Protein AF-A0A6V7IRC4-F1 (afdb_monomer)

Foldseek 3Di:
DVVVVVVVVVVVVVVQVVVLVCLQPDPPLVLLCLQPNRVVCVVPDPDDDCDPVNVCLNRQEDPQLLRCVVVPNHPDQDDPLPPRDGRTSQCVPQPDPVCVVVQVVVQVVQVHGDHSNRVD

Solvent-accessible surface area (backbone atoms only — not comparable to full-atom values): 7051 Å² total; per-residue (Å²): 116,73,68,60,56,52,51,50,52,53,51,51,52,52,52,51,51,52,50,48,50,53,63,70,70,49,85,65,65,55,68,37,36,51,44,51,76,53,58,69,63,62,74,68,51,92,67,84,81,84,45,77,67,53,48,23,53,52,67,53,36,66,88,32,33,37,44,28,26,77,74,67,75,33,96,57,29,51,33,91,85,72,77,83,40,59,20,38,40,64,39,49,71,60,66,34,73,91,40,42,65,62,44,56,68,48,17,64,86,69,75,42,81,69,38,66,74,66,71,101

Radius of gyration: 18.25 Å; Cα contacts (8 Å, |Δi|>4): 105; chains: 1; bounding box: 40×30×55 Å

pLDDT: mean 93.49, std 5.44, range [62.78, 98.5]

Sequence (120 aa):
MMQCEELRRNVKQRSMELWQQEWSASVEGRWTYCLIPNLDRWVNRQHGEVNFYLTQMLSNHGCFRAYLHRFKHESIPDCPAGCGTPEDAEHVFCHCARSGQTREELSVPLGGRIRPETIV

Secondary structure (DSSP, 8-state):
-HHHHHHHHHHHHHHHHHHHHHHHH-SS-HHHHHH-S-HHHHHT-SS----HHHHHHHHT-SS-HHHHHHTTSSS--B-TTSSSSB--HHIIIII-GGGHHHHHHHHTTTTS---GGG--

Organism: NCBI:txid1563983

Structure (mmCIF, N/CA/C/O backbone):
data_AF-A0A6V7IRC4-F1
#
_entry.id   AF-A0A6V7IRC4-F1
#
loop_
_atom_site.group_PDB
_atom_site.id
_atom_site.type_symbol
_atom_site.label_atom_id
_atom_site.label_alt_id
_atom_site.label_comp_id
_atom_site.label_asym_id
_atom_site.label_entity_id
_atom_site.label_seq_id
_atom_site.pdbx_PDB_ins_code
_atom_site.Cartn_x
_atom_site.Cartn_y
_atom_site.Cartn_z
_atom_site.occupancy
_atom_site.B_iso_or_equiv
_atom_site.auth_seq_id
_atom_site.auth_comp_id
_atom_site.auth_asym_id
_atom_site.auth_atom_id
_atom_site.pdbx_PDB_model_num
ATOM 1 N N . MET A 1 1 ? -19.020 12.016 34.449 1.00 62.78 1 MET A N 1
ATOM 2 C CA . MET A 1 1 ? -17.798 11.675 33.680 1.00 62.78 1 MET A CA 1
ATOM 3 C C . MET A 1 1 ? -17.877 10.291 33.028 1.00 62.78 1 MET A C 1
ATOM 5 O O . MET A 1 1 ? -17.619 10.218 31.837 1.00 62.78 1 MET A O 1
ATOM 9 N N . MET A 1 2 ? -18.332 9.240 33.726 1.00 67.00 2 MET A N 1
ATOM 10 C CA . MET A 1 2 ? -18.385 7.851 33.214 1.00 67.00 2 MET A CA 1
ATOM 11 C C . MET A 1 2 ? -19.224 7.635 31.927 1.00 67.00 2 MET A C 1
ATOM 13 O O . MET A 1 2 ? -18.792 6.923 31.028 1.00 67.00 2 MET A O 1
ATOM 17 N N . GLN A 1 3 ? -20.369 8.313 31.770 1.00 79.06 3 GLN A N 1
ATOM 18 C CA . GLN A 1 3 ? -21.226 8.185 30.571 1.00 79.06 3 GLN A CA 1
ATOM 19 C C . GLN A 1 3 ? -20.613 8.774 29.288 1.00 79.06 3 GLN A C 1
ATOM 21 O O . GLN A 1 3 ? -20.853 8.259 28.199 1.00 79.06 3 GLN A O 1
ATOM 26 N N . CYS A 1 4 ? -19.793 9.827 29.388 1.00 89.12 4 CYS A N 1
ATOM 27 C CA . CYS A 1 4 ? -19.149 10.422 28.211 1.00 89.12 4 CYS A CA 1
ATOM 28 C C . CYS A 1 4 ? -18.033 9.529 27.654 1.00 89.12 4 CYS A C 1
ATOM 30 O O . CYS A 1 4 ? -17.830 9.480 26.442 1.00 89.12 4 CYS A O 1
ATOM 32 N N . GLU A 1 5 ? -17.299 8.829 28.520 1.00 90.62 5 GLU A N 1
ATOM 33 C CA . GLU A 1 5 ? -16.245 7.897 28.100 1.00 90.62 5 GLU A CA 1
ATOM 34 C C . GLU A 1 5 ? -16.819 6.658 27.419 1.00 90.62 5 GLU A C 1
ATOM 36 O O . GLU A 1 5 ? -16.295 6.212 26.399 1.00 90.62 5 GLU A O 1
ATOM 41 N N . GLU A 1 6 ? -17.919 6.132 27.950 1.00 93.62 6 GLU A N 1
ATOM 42 C CA . GLU A 1 6 ? -18.630 5.009 27.349 1.00 93.62 6 GLU A CA 1
ATOM 43 C C . GLU A 1 6 ? -19.232 5.384 25.992 1.00 93.62 6 GLU A C 1
ATOM 45 O O . GLU A 1 6 ? -19.051 4.656 25.016 1.00 93.62 6 GLU A O 1
ATOM 50 N N . LEU A 1 7 ? -19.823 6.579 25.878 1.00 94.69 7 LEU A N 1
ATOM 51 C CA . LEU A 1 7 ? -20.297 7.098 24.597 1.00 94.69 7 LEU A CA 1
ATOM 52 C C . LEU A 1 7 ? -19.158 7.211 23.569 1.00 94.69 7 LEU A C 1
ATOM 54 O O . LEU A 1 7 ? -19.316 6.776 22.430 1.00 94.69 7 LEU A O 1
ATOM 58 N N . ARG A 1 8 ? -17.992 7.744 23.962 1.00 94.19 8 ARG A N 1
ATOM 59 C CA . ARG A 1 8 ? -16.815 7.839 23.078 1.00 94.19 8 ARG A CA 1
ATOM 60 C C . ARG A 1 8 ? -16.331 6.468 22.612 1.00 94.19 8 ARG A C 1
ATOM 62 O O . ARG A 1 8 ? -16.028 6.312 21.430 1.00 94.19 8 ARG A O 1
ATOM 69 N N . ARG A 1 9 ? -16.271 5.482 23.515 1.00 94.06 9 ARG A N 1
ATOM 70 C CA . ARG A 1 9 ? -15.894 4.101 23.174 1.00 94.06 9 ARG A CA 1
ATOM 71 C C . ARG A 1 9 ? -16.866 3.493 22.164 1.00 94.06 9 ARG A C 1
ATOM 73 O O . ARG A 1 9 ? -16.417 2.980 21.145 1.00 94.06 9 ARG A O 1
ATOM 80 N N . ASN A 1 10 ? -18.168 3.638 22.393 1.00 95.81 10 ASN A N 1
ATOM 81 C CA . ASN A 1 10 ? -19.199 3.094 21.507 1.00 95.81 10 ASN A CA 1
ATOM 82 C C . ASN A 1 10 ? -19.168 3.735 20.114 1.00 95.81 10 ASN A C 1
ATOM 84 O O . ASN A 1 10 ? -19.278 3.036 19.109 1.00 95.81 10 ASN A O 1
ATOM 88 N N . VAL A 1 11 ? -18.968 5.055 20.038 1.00 96.44 11 VAL A N 1
ATOM 89 C CA . VAL A 1 11 ? -18.833 5.755 18.752 1.00 96.44 11 VAL A CA 1
ATOM 90 C C . VAL A 1 11 ? -17.577 5.297 18.013 1.00 96.44 11 VAL A C 1
ATOM 92 O O . VAL A 1 11 ? -17.668 4.978 16.832 1.00 96.44 11 VAL A O 1
ATOM 95 N N . LYS A 1 12 ? -16.423 5.201 18.693 1.00 94.88 12 LYS A N 1
ATOM 96 C CA . LYS A 1 12 ? -15.184 4.704 18.072 1.00 94.88 12 LYS A CA 1
ATOM 97 C C . LYS A 1 12 ? -15.373 3.289 17.525 1.00 94.88 12 LYS A C 1
ATOM 99 O O . LYS A 1 12 ? -15.017 3.041 16.379 1.00 94.88 12 LYS A O 1
ATOM 104 N N . GLN A 1 13 ? -15.954 2.395 18.325 1.00 96.38 13 GLN A N 1
ATOM 105 C CA . GLN A 1 13 ? -16.198 1.009 17.934 1.00 96.38 13 GLN A CA 1
ATOM 106 C C . GLN A 1 13 ? -17.085 0.931 16.687 1.00 96.38 13 GLN A C 1
ATOM 108 O O . GLN A 1 13 ? -16.712 0.301 15.701 1.00 96.38 13 GLN A O 1
ATOM 113 N N . ARG A 1 14 ? -18.205 1.662 16.679 1.00 97.44 14 ARG A N 1
ATOM 114 C CA . ARG A 1 14 ? -19.114 1.703 15.529 1.00 97.44 14 ARG A CA 1
ATOM 115 C C . ARG A 1 14 ? -18.452 2.278 14.275 1.00 97.44 14 ARG A C 1
ATOM 117 O O . ARG A 1 14 ? -18.661 1.751 13.187 1.00 97.44 14 ARG A O 1
ATOM 124 N N . SER A 1 15 ? -17.649 3.337 14.406 1.00 97.62 15 SER A N 1
ATOM 125 C CA . SER A 1 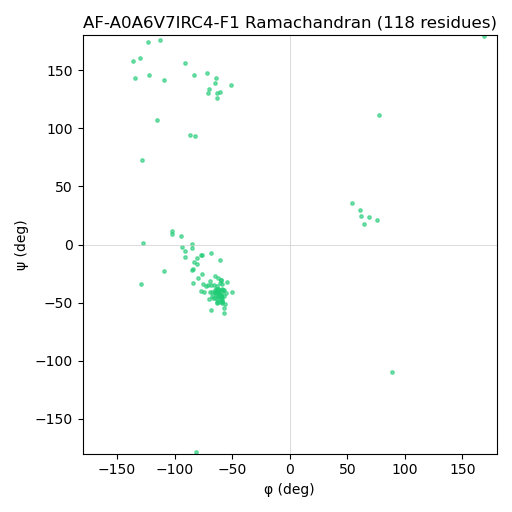15 ? -16.900 3.897 13.273 1.00 97.62 15 SER A CA 1
ATOM 126 C C . SER A 1 15 ? -15.886 2.901 12.709 1.00 97.62 15 SER A C 1
ATOM 128 O O . SER A 1 15 ? -15.771 2.785 11.492 1.00 97.62 15 SER A O 1
ATOM 130 N N . MET A 1 16 ? -15.184 2.155 13.570 1.00 98.06 16 MET A N 1
ATOM 131 C CA . MET A 1 16 ? -14.247 1.112 13.136 1.00 98.06 16 MET A CA 1
ATOM 132 C C . MET A 1 16 ? -14.957 -0.040 12.421 1.00 98.06 16 MET A C 1
ATOM 134 O O . MET A 1 16 ? -14.463 -0.519 11.404 1.00 98.06 16 MET A O 1
ATOM 138 N N . GLU A 1 17 ? -16.125 -0.462 12.909 1.00 98.12 17 GLU A N 1
ATOM 139 C CA . GLU A 1 17 ? -16.929 -1.516 12.277 1.00 98.12 17 GLU A CA 1
ATOM 140 C C . GLU A 1 17 ? -17.415 -1.114 10.884 1.00 98.12 17 GLU A C 1
ATOM 142 O O . GLU A 1 17 ? -17.255 -1.882 9.936 1.00 98.12 17 GLU A O 1
ATOM 147 N N . LEU A 1 18 ? -17.957 0.100 10.742 1.00 98.44 18 LEU A N 1
ATOM 148 C CA . LEU A 1 18 ? -18.395 0.624 9.446 1.00 98.44 18 LEU A CA 1
ATOM 149 C C . LEU A 1 18 ? -17.218 0.748 8.474 1.00 98.44 18 LEU A C 1
ATOM 151 O O . LEU A 1 18 ? -17.311 0.289 7.337 1.00 98.44 18 LEU A O 1
ATOM 155 N N . TRP A 1 19 ? -16.082 1.278 8.938 1.00 98.00 19 TRP A N 1
ATOM 156 C CA . TRP A 1 19 ? -14.889 1.396 8.104 1.00 98.00 19 TRP A CA 1
ATOM 157 C C . TRP A 1 19 ? -14.369 0.023 7.655 1.00 98.00 19 TRP A C 1
ATOM 159 O O . TRP A 1 19 ? -14.043 -0.157 6.485 1.00 98.00 19 TRP A O 1
ATOM 169 N N . GLN A 1 20 ? -14.362 -0.982 8.535 1.00 98.50 20 GLN A N 1
ATOM 170 C CA . GLN A 1 20 ? -13.980 -2.349 8.174 1.00 98.50 20 GLN A CA 1
ATOM 171 C C . GLN A 1 20 ? -14.940 -2.978 7.153 1.00 98.50 20 GLN A C 1
ATOM 173 O O . GLN A 1 20 ? -14.482 -3.694 6.259 1.00 98.50 20 GLN A O 1
ATOM 178 N N . GLN A 1 21 ? -16.247 -2.722 7.255 1.00 98.38 21 GLN A N 1
ATOM 179 C CA . GLN A 1 21 ? -17.236 -3.207 6.285 1.00 98.38 21 GLN A CA 1
ATOM 180 C C . GLN A 1 21 ? -16.996 -2.609 4.895 1.00 98.38 21 GLN A C 1
ATOM 182 O O . GLN A 1 21 ? -16.867 -3.356 3.925 1.00 98.38 21 GLN A O 1
ATOM 187 N N . GLU A 1 22 ? -16.852 -1.286 4.806 1.00 97.94 22 GLU A N 1
ATOM 188 C CA . GLU A 1 22 ? -16.528 -0.593 3.553 1.00 97.94 22 GLU A CA 1
ATOM 189 C C . GLU A 1 22 ? -15.188 -1.068 2.980 1.00 97.94 22 GLU A C 1
ATOM 191 O O . GLU A 1 22 ? -15.076 -1.360 1.789 1.00 97.94 22 GLU A O 1
ATOM 196 N N . TRP A 1 23 ? -14.178 -1.222 3.840 1.00 97.62 23 TRP A N 1
ATOM 197 C CA . TRP A 1 23 ? -12.846 -1.665 3.442 1.00 97.62 23 TRP A CA 1
ATOM 198 C C . TRP A 1 23 ? -12.830 -3.075 2.852 1.00 97.62 23 TRP A C 1
ATOM 200 O O . TRP A 1 23 ? -12.120 -3.346 1.877 1.00 97.62 23 TRP A O 1
ATOM 210 N N . SER A 1 24 ? -13.645 -3.962 3.422 1.00 97.88 24 SER A N 1
ATOM 211 C CA . SER A 1 24 ? -13.779 -5.349 2.971 1.00 97.88 24 SER A CA 1
ATOM 212 C C . SER A 1 24 ? -14.603 -5.464 1.688 1.00 97.88 24 SER A C 1
ATOM 214 O O . SER A 1 24 ? -14.303 -6.318 0.861 1.00 97.88 24 SER A O 1
ATOM 216 N N . ALA A 1 25 ? -15.608 -4.603 1.505 1.00 97.81 25 ALA A N 1
ATOM 217 C CA . ALA A 1 25 ? -16.487 -4.617 0.334 1.00 97.81 25 ALA A CA 1
ATOM 218 C C . ALA A 1 25 ? -15.919 -3.866 -0.884 1.00 97.81 25 ALA A C 1
ATOM 220 O O . ALA A 1 25 ? -16.361 -4.101 -2.008 1.00 97.81 25 ALA A O 1
ATOM 221 N N . SER A 1 26 ? -14.969 -2.951 -0.678 1.00 97.19 26 SER A N 1
ATOM 222 C CA . SER A 1 26 ? -14.393 -2.148 -1.757 1.00 97.19 26 SER A CA 1
ATOM 223 C C . SER A 1 26 ? -13.641 -2.998 -2.788 1.00 97.19 26 SER A C 1
ATOM 225 O O . SER A 1 26 ? -12.932 -3.943 -2.446 1.00 97.19 26 SER A O 1
ATOM 227 N N . VAL A 1 27 ? -13.747 -2.612 -4.061 1.00 96.31 27 VAL A N 1
ATOM 228 C CA . VAL A 1 27 ? -12.942 -3.160 -5.169 1.00 96.31 27 VAL A CA 1
ATOM 229 C C . VAL A 1 27 ? -11.654 -2.369 -5.404 1.00 96.31 27 VAL A C 1
ATOM 231 O O . VAL A 1 27 ? -10.773 -2.821 -6.127 1.00 96.31 27 VAL A O 1
ATOM 234 N N . GLU A 1 28 ? -11.521 -1.206 -4.769 1.00 94.00 28 GLU A N 1
ATOM 235 C CA . GLU A 1 28 ? -10.356 -0.334 -4.880 1.00 94.00 28 GLU A CA 1
ATOM 236 C C . GLU A 1 28 ? -9.314 -0.662 -3.801 1.00 94.00 28 GLU A C 1
ATOM 238 O O . GLU A 1 28 ? -9.619 -1.231 -2.744 1.00 94.00 28 GLU A O 1
ATOM 243 N N . GLY A 1 29 ? -8.051 -0.311 -4.059 1.00 93.06 29 GLY A N 1
ATOM 244 C CA . GLY A 1 29 ? -6.968 -0.465 -3.078 1.00 93.06 29 GLY A CA 1
ATOM 245 C C . GLY A 1 29 ? -6.725 -1.913 -2.635 1.00 93.06 29 GLY A C 1
ATOM 246 O O . GLY A 1 29 ? -6.319 -2.146 -1.498 1.00 93.06 29 GLY A O 1
ATOM 247 N N . ARG A 1 30 ? -7.002 -2.901 -3.501 1.00 94.81 30 ARG A N 1
ATOM 248 C CA . ARG A 1 30 ? -6.913 -4.333 -3.149 1.00 94.81 30 ARG A CA 1
ATOM 249 C C . ARG A 1 30 ? -5.519 -4.796 -2.773 1.00 94.81 30 ARG A C 1
ATOM 251 O O . ARG A 1 30 ? -5.402 -5.660 -1.913 1.00 94.81 30 ARG A O 1
ATOM 258 N N . TRP A 1 31 ? -4.491 -4.155 -3.319 1.00 95.50 31 TRP A N 1
ATOM 259 C CA . TRP A 1 31 ? -3.128 -4.328 -2.834 1.00 95.50 31 TRP A CA 1
ATOM 260 C C . TRP A 1 31 ? -3.025 -3.989 -1.342 1.00 95.50 31 TRP A C 1
ATOM 262 O O . TRP A 1 31 ? -2.725 -4.856 -0.531 1.00 95.50 31 TRP A O 1
ATOM 272 N N . THR A 1 32 ? -3.376 -2.763 -0.949 1.00 96.31 32 THR A N 1
ATOM 273 C CA . THR A 1 32 ? -3.332 -2.334 0.455 1.00 96.31 32 THR A CA 1
ATOM 274 C C . THR A 1 32 ? -4.222 -3.198 1.352 1.00 96.31 32 THR A C 1
ATOM 276 O O . THR A 1 32 ? -3.863 -3.447 2.496 1.00 96.31 32 THR A O 1
ATOM 279 N N . TYR A 1 33 ? -5.359 -3.691 0.851 1.00 96.31 33 TYR A N 1
ATOM 280 C CA . TYR A 1 33 ? -6.223 -4.616 1.595 1.00 96.31 33 TYR A CA 1
ATOM 281 C C . TYR A 1 33 ? -5.580 -5.979 1.824 1.00 96.31 33 TYR A C 1
ATOM 283 O O . TYR A 1 33 ? -5.695 -6.521 2.918 1.00 96.31 33 TYR A O 1
ATOM 291 N N . CYS A 1 34 ? -4.894 -6.520 0.816 1.00 95.88 34 CYS A N 1
ATOM 292 C CA . CYS A 1 34 ? -4.148 -7.768 0.943 1.00 95.88 34 CYS A CA 1
ATOM 293 C C . CYS A 1 34 ? -3.104 -7.674 2.066 1.00 95.88 34 CYS A C 1
ATOM 295 O O . CYS A 1 34 ? -2.970 -8.601 2.860 1.00 95.88 34 CYS A O 1
ATOM 297 N N . LEU A 1 35 ? -2.449 -6.513 2.181 1.00 95.38 35 LEU A N 1
ATOM 298 C CA . LEU A 1 35 ? -1.489 -6.226 3.246 1.00 95.38 35 LEU A CA 1
ATOM 299 C C . LEU A 1 35 ? -2.158 -5.965 4.607 1.00 95.38 35 LEU A C 1
ATOM 301 O O . LEU A 1 35 ? -1.660 -6.383 5.646 1.00 95.38 35 LEU A O 1
ATOM 305 N N . ILE A 1 36 ? -3.271 -5.225 4.617 1.00 95.50 36 ILE A N 1
ATOM 306 C CA . ILE A 1 36 ? -3.933 -4.729 5.830 1.00 95.50 36 ILE A CA 1
ATOM 307 C C . ILE A 1 36 ? -5.424 -5.099 5.792 1.00 95.50 36 ILE A C 1
ATOM 309 O O . ILE A 1 36 ? -6.286 -4.236 5.598 1.00 95.50 36 ILE A O 1
ATOM 313 N N . PRO A 1 37 ? -5.776 -6.379 5.994 1.00 96.50 37 PRO A N 1
ATOM 314 C CA . PRO A 1 37 ? -7.172 -6.805 5.944 1.00 96.50 37 PRO A CA 1
ATOM 315 C C . PRO A 1 37 ? -7.950 -6.409 7.205 1.00 96.50 37 PRO A C 1
ATOM 317 O O . PRO A 1 37 ? -9.168 -6.256 7.145 1.00 96.50 37 PRO A O 1
ATOM 320 N N . ASN A 1 38 ? -7.273 -6.235 8.349 1.00 96.56 38 ASN A N 1
ATOM 321 C CA . ASN A 1 38 ? -7.884 -5.879 9.632 1.00 96.56 38 ASN A CA 1
ATOM 322 C C . ASN A 1 38 ? -7.413 -4.493 10.099 1.00 96.56 38 ASN A C 1
ATOM 324 O O . ASN A 1 38 ? -6.279 -4.325 10.556 1.00 96.56 38 ASN A O 1
ATOM 328 N N . LEU A 1 39 ? -8.306 -3.508 10.009 1.00 96.19 39 LEU A N 1
ATOM 329 C CA . LEU A 1 39 ? -8.007 -2.113 10.323 1.00 96.19 39 LEU A CA 1
ATOM 330 C C . LEU A 1 39 ? -7.819 -1.868 11.818 1.00 96.19 39 LEU A C 1
ATOM 332 O O . LEU A 1 39 ? -6.979 -1.057 12.193 1.00 96.19 39 LEU A O 1
ATOM 336 N N . ASP A 1 40 ? -8.557 -2.570 12.679 1.00 95.56 40 ASP A N 1
ATOM 337 C CA . ASP A 1 40 ? -8.422 -2.402 14.128 1.00 95.56 40 ASP A CA 1
ATOM 338 C C . ASP A 1 40 ? -7.030 -2.834 14.609 1.00 95.56 40 ASP A C 1
ATOM 340 O O . ASP A 1 40 ? -6.357 -2.096 15.330 1.00 95.56 40 ASP A O 1
ATOM 344 N N . ARG A 1 41 ? -6.525 -3.970 14.115 1.00 94.88 41 ARG A N 1
ATOM 345 C CA . ARG A 1 41 ? -5.147 -4.403 14.390 1.00 94.88 41 ARG A CA 1
ATOM 346 C C . ARG A 1 41 ? -4.122 -3.398 13.876 1.00 94.88 41 ARG A C 1
ATOM 348 O O . ARG A 1 41 ? -3.168 -3.093 14.585 1.00 94.88 41 ARG A O 1
ATOM 355 N N . TRP A 1 42 ? -4.321 -2.870 12.670 1.00 94.81 42 TRP A N 1
ATOM 356 C CA . TRP A 1 42 ? -3.398 -1.911 12.066 1.00 94.81 42 TRP A CA 1
ATOM 357 C C . TRP A 1 42 ? -3.359 -0.567 12.793 1.00 94.81 42 TRP A C 1
ATOM 359 O O . TRP A 1 42 ? -2.285 -0.026 13.034 1.00 94.81 42 TRP A O 1
ATOM 369 N N . VAL A 1 43 ? -4.515 -0.021 13.165 1.00 93.94 43 VAL A N 1
ATOM 370 C CA . VAL A 1 43 ? -4.607 1.274 13.852 1.00 93.94 43 VAL A CA 1
ATOM 371 C C . VAL A 1 43 ? -4.044 1.193 15.269 1.00 93.94 43 VAL A C 1
ATOM 373 O O . VAL A 1 43 ? -3.438 2.153 15.736 1.00 93.94 43 VAL A O 1
ATOM 376 N N . ASN A 1 44 ? -4.217 0.059 15.953 1.00 93.69 44 ASN A N 1
ATOM 377 C CA . ASN A 1 44 ? -3.764 -0.118 17.334 1.00 93.69 44 ASN A CA 1
ATOM 378 C C . ASN A 1 44 ? -2.367 -0.766 17.454 1.00 93.69 44 ASN A C 1
ATOM 380 O O . ASN A 1 44 ? -1.945 -1.103 18.564 1.00 93.69 44 ASN A O 1
ATOM 384 N N . ARG A 1 45 ? -1.635 -0.962 16.348 1.00 93.50 45 ARG A N 1
ATOM 385 C CA . ARG A 1 45 ? -0.275 -1.523 16.393 1.00 93.50 45 ARG A CA 1
ATOM 386 C C . ARG A 1 45 ? 0.679 -0.581 17.135 1.00 93.50 45 ARG A C 1
ATOM 388 O O . ARG A 1 45 ? 0.648 0.632 16.954 1.00 93.50 45 ARG A O 1
ATOM 395 N N . GLN A 1 46 ? 1.549 -1.153 17.964 1.00 92.50 46 GLN A N 1
ATOM 396 C CA . GLN A 1 46 ? 2.455 -0.391 18.840 1.00 92.50 46 GLN A CA 1
ATOM 397 C C . GLN A 1 46 ? 3.841 -0.132 18.230 1.00 92.50 46 GLN A C 1
ATOM 399 O O . GLN A 1 46 ? 4.689 0.491 18.860 1.00 92.50 46 GLN A O 1
ATOM 404 N N . HIS A 1 47 ? 4.096 -0.647 17.031 1.00 86.38 47 HIS A N 1
ATOM 405 C CA . HIS A 1 47 ? 5.394 -0.594 16.367 1.00 86.38 47 HIS A CA 1
ATOM 406 C C . HIS A 1 47 ? 5.242 -0.080 14.937 1.00 86.38 47 HIS A C 1
ATOM 408 O O . HIS A 1 47 ? 4.163 -0.175 14.363 1.00 86.38 47 HIS A O 1
ATOM 414 N N . GLY A 1 48 ? 6.343 0.391 14.349 1.00 80.81 48 GLY A N 1
ATOM 415 C CA . GLY A 1 48 ? 6.448 0.753 12.936 1.00 80.81 48 GLY A CA 1
ATOM 416 C C . GLY A 1 48 ? 5.813 2.104 12.602 1.00 80.81 48 GLY A C 1
ATOM 417 O O . GLY A 1 48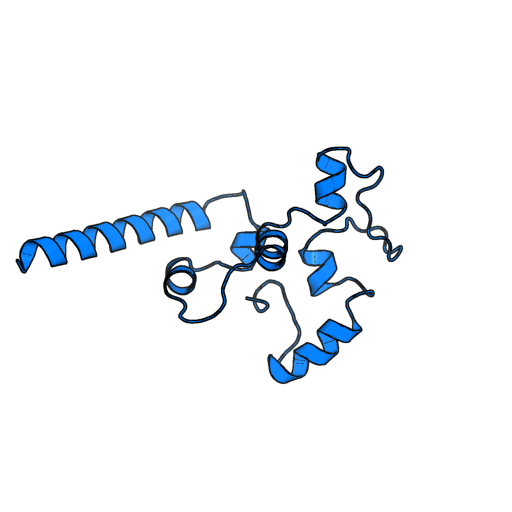 ? 4.596 2.262 12.581 1.00 80.81 48 GLY A O 1
ATOM 418 N N . GLU A 1 49 ? 6.618 3.092 12.255 1.00 87.69 49 GLU A N 1
ATOM 419 C CA . GLU A 1 49 ? 6.093 4.308 11.636 1.00 87.69 49 GLU A CA 1
ATOM 420 C C . GLU A 1 49 ? 5.917 4.088 10.134 1.00 87.69 49 GLU A C 1
ATOM 422 O O . GLU A 1 49 ? 6.701 3.376 9.505 1.00 87.69 49 GLU A O 1
ATOM 427 N N . VAL A 1 50 ? 4.896 4.704 9.540 1.00 92.44 50 VAL A N 1
ATOM 428 C CA . VAL A 1 50 ? 4.742 4.684 8.083 1.00 92.44 50 VAL A CA 1
ATOM 429 C C . VAL A 1 50 ? 5.548 5.845 7.512 1.00 92.44 50 VAL A C 1
ATOM 431 O O . VAL A 1 50 ? 5.085 6.980 7.460 1.00 92.44 50 VAL A O 1
ATOM 434 N N . ASN A 1 51 ? 6.787 5.563 7.118 1.00 93.50 51 ASN A N 1
ATOM 435 C CA . ASN A 1 51 ? 7.653 6.550 6.478 1.00 93.50 51 ASN A CA 1
ATOM 436 C C . ASN A 1 51 ? 7.349 6.695 4.972 1.00 93.50 51 ASN A C 1
ATOM 438 O O . ASN A 1 51 ? 6.464 6.036 4.419 1.00 93.50 51 ASN A O 1
ATOM 442 N N . PHE A 1 52 ? 8.108 7.556 4.292 1.00 94.75 52 PHE A N 1
ATOM 443 C CA . PHE A 1 52 ? 7.944 7.847 2.865 1.00 94.75 52 PHE A CA 1
ATOM 444 C C . PHE A 1 52 ? 8.005 6.600 1.963 1.00 94.75 52 PHE A C 1
ATOM 446 O O . PHE A 1 52 ? 7.202 6.464 1.039 1.00 94.75 52 PHE A O 1
ATOM 453 N N . TYR A 1 53 ? 8.932 5.676 2.225 1.00 93.56 53 TYR A N 1
ATOM 454 C CA . TYR A 1 53 ? 9.103 4.468 1.412 1.00 93.56 53 TYR A CA 1
ATOM 455 C C . TYR A 1 53 ? 8.035 3.417 1.719 1.00 93.56 53 TYR A C 1
ATOM 457 O O . TYR A 1 53 ? 7.481 2.812 0.803 1.00 93.56 53 TYR A O 1
ATOM 465 N N . LEU A 1 54 ? 7.685 3.247 2.997 1.00 93.81 54 LEU A N 1
ATOM 466 C CA . LEU A 1 54 ? 6.612 2.343 3.407 1.00 93.81 54 LEU A CA 1
ATOM 467 C C . LEU A 1 54 ? 5.256 2.807 2.882 1.00 93.81 54 LEU A C 1
ATOM 469 O O . LEU A 1 54 ? 4.482 1.988 2.408 1.00 93.81 54 LEU A O 1
ATOM 473 N N . THR A 1 55 ? 4.986 4.114 2.878 1.00 95.69 55 THR A N 1
ATOM 474 C CA . THR A 1 55 ? 3.748 4.662 2.301 1.00 95.69 55 THR A CA 1
ATOM 475 C C . THR A 1 55 ? 3.606 4.269 0.833 1.00 95.69 55 THR A C 1
ATOM 477 O O . THR A 1 55 ? 2.534 3.843 0.406 1.00 95.69 55 THR A O 1
ATOM 480 N N . GLN A 1 56 ? 4.689 4.379 0.060 1.00 97.06 56 GLN A N 1
ATOM 481 C CA . GLN A 1 56 ? 4.709 4.006 -1.354 1.00 97.06 56 GLN A CA 1
ATOM 482 C C . GLN A 1 56 ? 4.446 2.515 -1.546 1.00 97.06 56 GLN A C 1
ATOM 484 O O . GLN A 1 56 ? 3.542 2.154 -2.296 1.00 97.06 56 GLN A O 1
ATOM 489 N N . MET A 1 57 ? 5.159 1.664 -0.802 1.00 95.50 57 MET A N 1
ATOM 490 C CA . MET A 1 57 ? 4.946 0.216 -0.814 1.00 95.50 57 MET A CA 1
ATOM 491 C C . MET A 1 57 ? 3.496 -0.140 -0.470 1.00 95.50 57 MET A C 1
ATOM 493 O O . MET A 1 57 ? 2.847 -0.827 -1.251 1.00 95.50 57 MET A O 1
ATOM 497 N N . LEU A 1 58 ? 2.955 0.382 0.634 1.00 95.88 58 LEU A N 1
ATOM 498 C CA . LEU A 1 58 ? 1.604 0.061 1.101 1.00 95.88 58 LEU A CA 1
ATOM 499 C C . LEU A 1 58 ? 0.520 0.500 0.115 1.00 95.88 58 LEU A C 1
ATOM 501 O O . LEU A 1 58 ? -0.494 -0.178 -0.029 1.00 95.88 58 LEU A O 1
ATOM 505 N N . SER A 1 59 ? 0.718 1.633 -0.559 1.00 95.56 59 SER A N 1
ATOM 506 C CA . SER A 1 59 ? -0.257 2.194 -1.502 1.00 95.56 59 SER A CA 1
ATOM 507 C C . SER A 1 59 ? -0.073 1.726 -2.947 1.00 95.56 59 SER A C 1
ATOM 509 O O . SER A 1 59 ? -0.907 2.055 -3.783 1.00 95.56 59 SER A O 1
ATOM 511 N N . ASN A 1 60 ? 0.982 0.960 -3.252 1.00 96.50 60 ASN A N 1
ATOM 512 C CA . ASN A 1 60 ? 1.397 0.647 -4.626 1.00 96.50 60 ASN A CA 1
ATOM 513 C C . ASN A 1 60 ? 1.614 1.904 -5.493 1.00 96.50 60 ASN A C 1
ATOM 515 O O . ASN A 1 60 ? 1.287 1.939 -6.680 1.00 96.50 60 ASN A O 1
ATOM 519 N N . HIS A 1 61 ? 2.125 2.975 -4.888 1.00 95.31 61 HIS A N 1
ATOM 520 C CA . HIS A 1 61 ? 2.306 4.268 -5.544 1.00 95.31 61 HIS A CA 1
ATOM 521 C C . HIS A 1 61 ? 3.762 4.737 -5.495 1.00 95.31 61 HIS A C 1
ATOM 523 O O . HIS A 1 61 ? 4.609 4.160 -4.818 1.00 95.31 61 HIS A O 1
ATOM 529 N N . GLY A 1 62 ? 4.036 5.847 -6.180 1.00 94.75 62 GLY A N 1
ATOM 530 C CA . GLY A 1 62 ? 5.296 6.570 -6.083 1.00 94.75 62 GLY A CA 1
ATOM 531 C C . GLY A 1 62 ? 6.336 6.059 -7.068 1.00 94.75 62 GLY A C 1
ATOM 532 O O . GLY A 1 62 ? 6.205 6.317 -8.259 1.00 94.75 62 GLY A O 1
ATOM 533 N N . CYS A 1 63 ? 7.377 5.390 -6.578 1.00 94.88 63 CYS A N 1
ATOM 534 C CA . CYS A 1 63 ? 8.568 5.051 -7.359 1.00 94.88 63 CYS A CA 1
ATOM 535 C C . CYS A 1 63 ? 8.407 3.882 -8.345 1.00 94.88 63 CYS A C 1
ATOM 537 O O . CYS A 1 63 ? 9.304 3.648 -9.148 1.00 94.88 63 CYS A O 1
ATOM 539 N N . PHE A 1 64 ? 7.291 3.157 -8.303 1.00 97.19 64 PHE A N 1
ATOM 540 C CA . PHE A 1 64 ? 7.033 2.015 -9.179 1.00 97.19 64 PHE A CA 1
ATOM 541 C C . PHE A 1 64 ? 6.770 2.458 -10.621 1.00 97.19 64 PHE A C 1
ATOM 543 O O . PHE A 1 64 ? 5.914 3.319 -10.854 1.00 97.19 64 PHE A O 1
ATOM 550 N N . ARG A 1 65 ? 7.448 1.862 -11.613 1.00 97.62 65 ARG A N 1
ATOM 551 C CA . ARG A 1 65 ? 7.266 2.269 -13.021 1.00 97.62 65 ARG A CA 1
ATOM 552 C C . ARG A 1 65 ? 5.840 2.095 -13.521 1.00 97.62 65 ARG A C 1
ATOM 554 O O . ARG A 1 65 ? 5.382 2.946 -14.279 1.00 97.62 65 ARG A O 1
ATOM 561 N N . ALA A 1 66 ? 5.104 1.084 -13.056 1.00 97.56 66 ALA A N 1
ATOM 562 C CA . ALA A 1 66 ? 3.687 0.941 -13.391 1.00 97.56 66 ALA A CA 1
ATOM 563 C C . ALA A 1 66 ? 2.870 2.172 -12.948 1.00 97.56 66 ALA A C 1
ATOM 565 O O . ALA A 1 66 ? 2.035 2.680 -13.702 1.00 97.56 66 ALA A O 1
ATOM 566 N N . TYR A 1 67 ? 3.163 2.709 -11.758 1.00 97.50 67 TYR A N 1
ATOM 567 C CA . TYR A 1 67 ? 2.541 3.930 -11.250 1.00 97.50 67 TYR A CA 1
ATOM 568 C C . TYR A 1 67 ? 3.005 5.176 -12.018 1.00 97.50 67 TYR A C 1
ATOM 570 O O . TYR A 1 67 ? 2.178 5.977 -12.450 1.00 97.50 67 TYR A O 1
ATOM 578 N N . LEU A 1 68 ? 4.313 5.335 -12.239 1.00 97.94 68 LEU A N 1
ATOM 579 C CA . LEU A 1 68 ? 4.878 6.480 -12.966 1.00 97.94 68 LEU A CA 1
ATOM 580 C C . LEU A 1 68 ? 4.390 6.552 -14.420 1.00 97.94 68 LEU A C 1
ATOM 582 O O . LEU A 1 68 ? 4.073 7.635 -14.917 1.00 97.94 68 LEU A O 1
ATOM 586 N N . HIS A 1 69 ? 4.260 5.404 -15.086 1.00 98.06 69 HIS A N 1
ATOM 587 C CA . HIS A 1 69 ? 3.723 5.295 -16.440 1.00 98.06 69 HIS A CA 1
ATOM 588 C C . HIS A 1 69 ? 2.266 5.774 -16.515 1.00 98.06 69 HIS A C 1
ATOM 590 O O . HIS A 1 69 ? 1.901 6.488 -17.450 1.00 98.06 69 HIS A O 1
ATOM 596 N N . ARG A 1 70 ? 1.440 5.493 -15.492 1.00 97.25 70 ARG A N 1
ATOM 597 C CA . ARG A 1 70 ? 0.050 5.992 -15.405 1.00 97.25 70 ARG A CA 1
ATOM 598 C C . ARG A 1 70 ? -0.036 7.517 -15.520 1.00 97.25 70 ARG A C 1
ATOM 600 O O . ARG A 1 70 ? -1.004 8.039 -16.067 1.00 97.25 70 ARG A O 1
ATOM 607 N N . PHE A 1 71 ? 0.982 8.222 -15.029 1.00 96.81 71 PHE A N 1
ATOM 608 C CA . PHE A 1 71 ? 1.090 9.682 -15.073 1.00 96.81 71 PHE A CA 1
ATOM 609 C C . PHE A 1 71 ? 2.041 10.197 -16.162 1.00 96.81 71 PHE A C 1
ATOM 611 O O . PHE A 1 71 ? 2.343 11.386 -16.190 1.00 96.81 71 PHE A O 1
ATOM 618 N N . LYS A 1 72 ? 2.472 9.333 -17.091 1.00 97.69 72 LYS A N 1
ATOM 619 C CA . LYS A 1 72 ? 3.363 9.672 -18.215 1.00 97.69 72 LYS A CA 1
ATOM 620 C C . LYS A 1 72 ? 4.750 10.173 -17.787 1.00 97.69 72 LYS A C 1
ATOM 622 O O . LYS A 1 72 ? 5.403 10.883 -18.545 1.00 97.69 72 LYS A O 1
ATOM 627 N N . HIS A 1 73 ? 5.202 9.808 -16.586 1.00 97.38 73 HIS A N 1
ATOM 628 C CA . HIS A 1 73 ? 6.571 10.076 -16.126 1.00 97.38 73 HIS A CA 1
ATOM 629 C C . HIS A 1 73 ? 7.564 8.999 -16.589 1.00 97.38 73 HIS A C 1
ATOM 631 O O . HIS A 1 73 ? 8.756 9.264 -16.674 1.00 97.38 73 HIS A O 1
ATOM 637 N N . GLU A 1 74 ? 7.069 7.806 -16.920 1.00 97.00 74 GLU A N 1
ATOM 638 C CA . GLU A 1 74 ? 7.834 6.705 -17.511 1.00 97.00 74 GLU A CA 1
ATOM 639 C C . GLU A 1 74 ? 7.214 6.304 -18.850 1.00 97.00 74 GLU A C 1
ATOM 641 O O . GLU A 1 74 ? 5.994 6.370 -19.015 1.00 97.00 74 GLU A O 1
ATOM 646 N N . SER A 1 75 ? 8.047 5.888 -19.808 1.00 96.94 75 SER A N 1
ATOM 647 C CA . SER A 1 75 ? 7.598 5.497 -21.153 1.00 96.94 75 SER A CA 1
ATOM 648 C C . SER A 1 75 ? 7.023 4.085 -21.213 1.00 96.94 75 SER A C 1
ATOM 650 O O . SER A 1 75 ? 6.166 3.815 -22.048 1.00 96.94 75 SER A O 1
ATOM 652 N N . ILE A 1 76 ? 7.485 3.197 -20.330 1.00 96.94 76 ILE A N 1
ATOM 653 C CA . ILE A 1 76 ? 7.021 1.81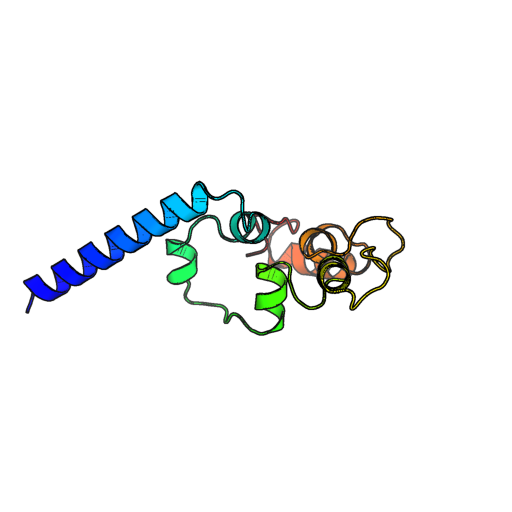4 -20.214 1.00 96.94 76 ILE A CA 1
ATOM 654 C C . ILE A 1 76 ? 6.795 1.467 -18.736 1.00 96.94 76 ILE A C 1
ATOM 656 O O . ILE A 1 76 ? 7.565 1.922 -17.885 1.00 96.94 76 ILE A O 1
ATOM 660 N N . PRO A 1 77 ? 5.768 0.663 -18.409 1.00 97.88 77 PRO A N 1
ATOM 661 C CA . PRO A 1 77 ? 5.483 0.274 -17.029 1.00 97.88 77 PRO A CA 1
ATOM 662 C C . PRO A 1 77 ? 6.381 -0.870 -16.532 1.00 97.88 77 PRO A C 1
ATOM 664 O O . PRO A 1 77 ? 6.380 -1.171 -15.341 1.00 97.88 77 PRO A O 1
ATOM 667 N N . ASP A 1 78 ? 7.115 -1.523 -17.434 1.00 97.56 78 ASP A N 1
ATOM 668 C CA . ASP A 1 78 ? 7.764 -2.808 -17.187 1.00 97.56 78 ASP A CA 1
ATOM 669 C C . ASP A 1 78 ? 8.973 -2.721 -16.255 1.00 97.56 78 ASP A C 1
ATOM 671 O O . ASP A 1 78 ? 9.762 -1.763 -16.264 1.00 97.56 78 ASP A O 1
ATOM 675 N N . CYS A 1 79 ? 9.167 -3.796 -15.493 1.00 96.75 79 CYS A N 1
ATOM 676 C CA . CYS A 1 79 ? 10.310 -3.948 -14.615 1.00 96.75 79 CYS A CA 1
ATOM 677 C C . CYS A 1 79 ? 11.638 -3.914 -15.390 1.00 96.75 79 CYS A C 1
ATOM 679 O O . CYS A 1 79 ? 11.830 -4.698 -16.326 1.00 96.75 79 CYS A O 1
ATOM 681 N N . PRO A 1 80 ? 12.620 -3.104 -14.943 1.00 93.94 80 PRO A N 1
ATOM 682 C CA . PRO A 1 80 ? 13.960 -3.067 -15.530 1.00 93.94 80 PRO A CA 1
ATOM 683 C C . PRO A 1 80 ? 14.720 -4.399 -15.467 1.00 93.94 80 PRO A C 1
ATOM 685 O O . PRO A 1 80 ? 15.737 -4.550 -16.132 1.00 93.94 80 PRO A O 1
ATOM 688 N N . ALA A 1 81 ? 14.243 -5.370 -14.679 1.00 93.50 81 ALA A N 1
ATOM 689 C CA . ALA A 1 81 ? 14.805 -6.719 -14.631 1.00 93.50 81 ALA A CA 1
ATOM 690 C 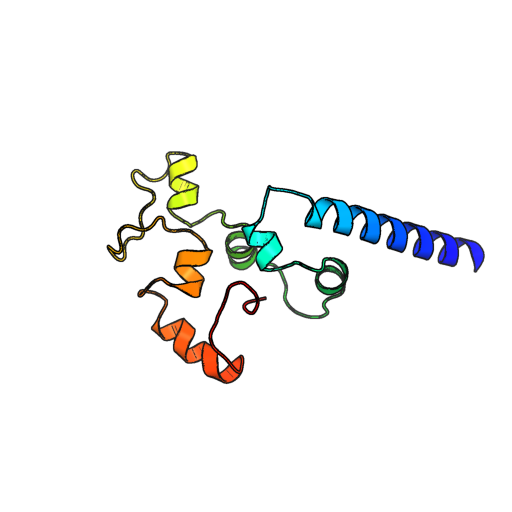C . ALA A 1 81 ? 14.579 -7.527 -15.926 1.00 93.50 81 ALA A C 1
ATOM 692 O O . ALA A 1 81 ? 15.098 -8.634 -16.034 1.00 93.50 81 ALA A O 1
ATOM 693 N N . GLY A 1 82 ? 13.790 -7.018 -16.881 1.00 89.88 82 GLY A N 1
ATOM 694 C CA . GLY A 1 82 ? 13.557 -7.680 -18.168 1.00 89.88 82 GLY A CA 1
ATOM 695 C C . GLY A 1 82 ? 12.602 -8.876 -18.096 1.00 89.88 82 GLY A C 1
ATOM 696 O O . GLY A 1 82 ? 12.617 -9.727 -18.976 1.00 89.88 82 GLY A O 1
ATOM 697 N N . CYS A 1 83 ? 11.766 -8.954 -17.058 1.00 92.88 83 CYS A N 1
ATOM 698 C CA . CYS A 1 83 ? 10.805 -10.045 -16.851 1.00 92.88 83 CYS A CA 1
ATOM 699 C C . CYS A 1 83 ? 9.461 -9.852 -17.583 1.00 92.88 83 CYS A C 1
ATOM 701 O O . CYS A 1 83 ? 8.569 -10.683 -17.433 1.00 92.88 83 CYS A O 1
ATOM 703 N N . GLY A 1 84 ? 9.285 -8.752 -18.328 1.00 93.44 84 GLY A N 1
ATOM 704 C CA . GLY A 1 84 ? 8.057 -8.459 -19.083 1.00 93.44 84 GLY A CA 1
ATOM 705 C C . GLY A 1 84 ? 6.804 -8.252 -18.222 1.00 93.44 84 GLY A C 1
ATOM 706 O O . GLY A 1 84 ? 5.692 -8.376 -18.721 1.00 93.44 84 GLY A O 1
ATOM 707 N N . THR A 1 85 ? 6.972 -7.992 -16.923 1.00 96.25 85 THR A N 1
ATOM 708 C CA . THR A 1 85 ? 5.878 -7.708 -15.983 1.00 96.25 85 THR A CA 1
ATOM 709 C C . THR A 1 85 ? 5.931 -6.231 -15.582 1.00 96.25 85 THR A C 1
ATOM 711 O O . THR A 1 85 ? 7.043 -5.723 -15.381 1.00 96.25 85 THR A O 1
ATOM 714 N N . PRO A 1 86 ? 4.784 -5.540 -15.430 1.00 97.50 86 PRO A N 1
ATOM 715 C CA . PRO A 1 86 ? 4.745 -4.204 -14.847 1.00 97.50 86 PR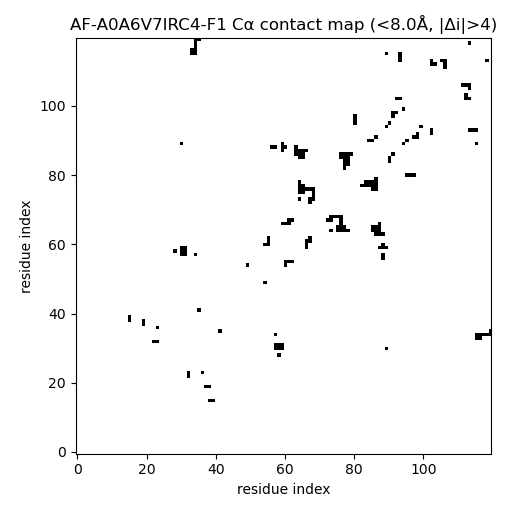O A CA 1
ATOM 716 C C . PRO A 1 86 ? 5.477 -4.160 -13.504 1.00 97.50 86 PRO A C 1
ATOM 718 O O . PRO A 1 86 ? 5.360 -5.067 -12.682 1.0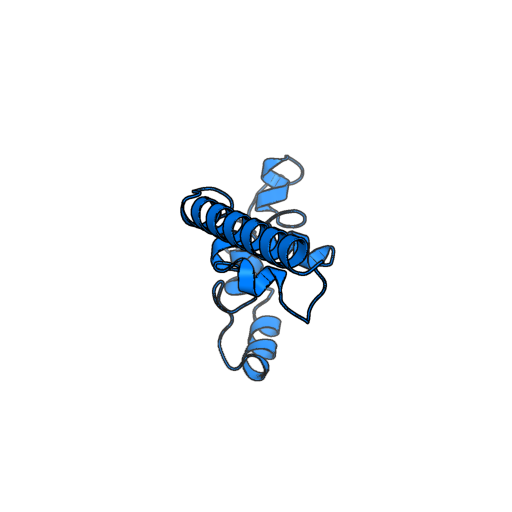0 97.50 86 PRO A O 1
ATOM 721 N N . GLU A 1 87 ? 6.256 -3.108 -13.277 1.00 97.69 87 GLU A N 1
ATOM 722 C CA . GLU A 1 87 ? 6.899 -2.898 -11.988 1.00 97.69 87 GLU A CA 1
ATOM 723 C C . GLU A 1 87 ? 5.910 -2.243 -11.032 1.00 97.69 87 GLU A C 1
ATOM 725 O O . GLU A 1 87 ? 5.784 -1.020 -11.021 1.00 97.69 87 GLU A O 1
ATOM 730 N N . ASP A 1 88 ? 5.208 -3.056 -10.254 1.00 97.19 88 ASP A N 1
ATOM 731 C CA . ASP A 1 88 ? 4.381 -2.638 -9.125 1.00 97.19 88 ASP A CA 1
ATOM 732 C C . ASP A 1 88 ? 4.977 -3.124 -7.789 1.00 97.19 88 ASP A C 1
ATOM 734 O O . ASP A 1 88 ? 6.008 -3.806 -7.749 1.00 97.19 88 ASP A O 1
ATOM 738 N N . ALA A 1 89 ? 4.361 -2.733 -6.672 1.00 96.38 89 ALA A N 1
ATOM 739 C CA . ALA A 1 89 ? 4.816 -3.112 -5.340 1.00 96.38 89 ALA A CA 1
ATOM 740 C C . ALA A 1 89 ? 4.822 -4.635 -5.144 1.00 96.38 89 ALA A C 1
ATOM 742 O O . ALA A 1 89 ? 5.800 -5.181 -4.635 1.00 96.38 89 ALA A O 1
ATOM 743 N N . GLU A 1 90 ? 3.774 -5.336 -5.578 1.00 95.25 90 GLU A N 1
ATOM 744 C CA . GLU A 1 90 ? 3.692 -6.791 -5.449 1.00 95.25 90 GLU A CA 1
ATOM 745 C C . GLU A 1 90 ? 4.856 -7.473 -6.167 1.00 95.25 90 GLU A C 1
ATOM 747 O O . GLU A 1 90 ? 5.593 -8.263 -5.567 1.00 95.25 90 GLU A O 1
ATOM 752 N N . HIS A 1 91 ? 5.082 -7.105 -7.427 1.00 95.62 91 HIS A N 1
ATOM 753 C CA . HIS A 1 91 ? 6.181 -7.609 -8.223 1.00 95.62 91 HIS A CA 1
ATOM 754 C C . HIS A 1 91 ? 7.514 -7.326 -7.540 1.00 95.62 91 HIS A C 1
ATOM 756 O O . HIS A 1 91 ? 8.284 -8.257 -7.292 1.00 95.62 91 HIS A O 1
ATOM 762 N N . VAL A 1 92 ? 7.795 -6.064 -7.202 1.00 95.12 92 VAL A N 1
ATOM 763 C CA . VAL A 1 92 ? 9.077 -5.667 -6.612 1.00 95.12 92 VAL A CA 1
ATOM 764 C C . VAL A 1 92 ? 9.328 -6.396 -5.302 1.00 95.12 92 VAL A C 1
ATOM 766 O O . VAL A 1 92 ? 10.429 -6.904 -5.115 1.00 95.12 92 VAL A O 1
ATOM 769 N N . PHE A 1 93 ? 8.351 -6.504 -4.407 1.00 93.25 93 PHE A N 1
ATOM 770 C CA . PHE A 1 93 ? 8.590 -7.089 -3.093 1.00 93.25 93 PHE A CA 1
ATOM 771 C C . PHE A 1 93 ? 8.513 -8.611 -3.084 1.00 93.25 93 PHE A C 1
ATOM 773 O O . PHE A 1 93 ? 9.310 -9.215 -2.375 1.00 93.25 93 PHE A O 1
ATOM 780 N N . CYS A 1 94 ? 7.667 -9.250 -3.898 1.00 92.69 94 CYS A N 1
ATOM 781 C CA . CYS A 1 94 ? 7.373 -10.685 -3.774 1.00 92.69 94 CYS A CA 1
ATOM 782 C C . CYS A 1 94 ? 7.948 -11.562 -4.901 1.00 92.69 94 CYS A C 1
ATOM 784 O O . CYS A 1 94 ? 8.164 -12.760 -4.687 1.00 92.69 94 CYS A O 1
ATOM 786 N N . HIS A 1 95 ? 8.238 -10.997 -6.079 1.00 93.62 95 HIS A N 1
ATOM 787 C CA . HIS A 1 95 ? 8.550 -11.790 -7.280 1.00 93.62 95 HIS A CA 1
ATOM 788 C C . HIS A 1 95 ? 9.841 -11.386 -8.002 1.00 93.62 95 HIS A C 1
ATOM 790 O O . HIS A 1 95 ? 10.539 -12.242 -8.543 1.00 93.62 95 HIS A O 1
ATOM 796 N N . CYS A 1 96 ? 10.188 -10.100 -8.005 1.00 95.62 96 CYS A N 1
ATOM 797 C CA . CYS A 1 96 ? 11.251 -9.535 -8.829 1.00 95.62 96 CYS A CA 1
ATOM 798 C C . CYS A 1 96 ? 12.620 -10.115 -8.468 1.00 95.62 96 CYS A C 1
ATOM 800 O O . CYS A 1 96 ? 13.013 -10.095 -7.304 1.00 95.62 96 CYS A O 1
ATOM 802 N N . ALA A 1 97 ? 13.393 -10.579 -9.450 1.00 94.00 97 ALA A N 1
ATOM 803 C CA . ALA A 1 97 ? 14.725 -11.136 -9.200 1.00 94.00 97 ALA A CA 1
ATOM 804 C C . ALA A 1 97 ? 15.683 -10.131 -8.529 1.00 94.00 97 ALA A C 1
ATOM 806 O O . ALA A 1 97 ? 16.513 -10.529 -7.716 1.00 94.00 97 ALA A O 1
ATOM 807 N N . ARG A 1 98 ? 15.521 -8.824 -8.795 1.00 93.75 98 ARG A N 1
ATOM 808 C CA . ARG A 1 98 ? 16.354 -7.751 -8.216 1.00 93.75 98 ARG A CA 1
ATOM 809 C C . ARG A 1 98 ? 16.298 -7.689 -6.689 1.00 93.75 98 ARG A C 1
ATOM 811 O O . ARG A 1 98 ? 17.270 -7.289 -6.067 1.00 93.75 98 ARG A O 1
ATOM 818 N N . SER A 1 99 ? 15.175 -8.077 -6.098 1.00 91.06 99 SER A N 1
ATOM 819 C CA . SER A 1 99 ? 14.960 -8.128 -4.647 1.00 91.06 99 SER A CA 1
ATOM 820 C C . SER A 1 99 ? 15.054 -9.552 -4.090 1.00 91.06 99 SER A C 1
ATOM 822 O O . SER A 1 99 ? 14.733 -9.782 -2.927 1.00 91.06 99 SER A O 1
ATOM 824 N N . GLY A 1 100 ? 15.487 -10.519 -4.908 1.00 92.94 100 GLY A N 1
ATOM 825 C CA . GLY A 1 100 ? 15.566 -11.931 -4.534 1.00 92.94 100 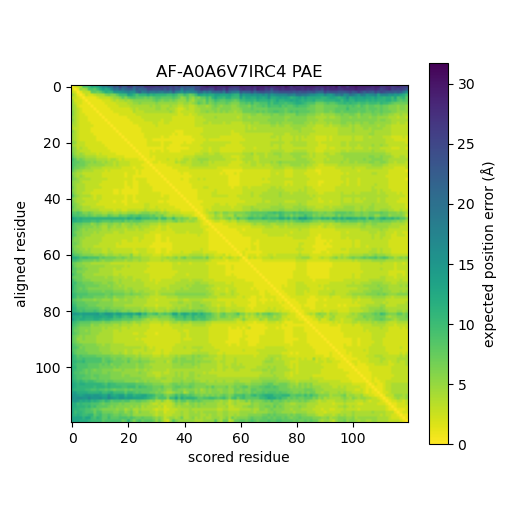GLY A CA 1
ATOM 826 C C . GLY A 1 100 ? 16.469 -12.174 -3.330 1.00 92.94 100 GLY A C 1
ATOM 827 O O . GLY A 1 100 ? 16.025 -12.791 -2.368 1.00 92.94 100 GLY A O 1
ATOM 828 N N . GLN A 1 101 ? 17.682 -11.618 -3.353 1.00 93.25 101 GLN A N 1
ATOM 829 C CA . GLN A 1 101 ? 18.640 -11.766 -2.257 1.00 93.25 101 GLN A CA 1
ATOM 830 C C . GLN A 1 101 ? 18.100 -11.175 -0.946 1.00 93.25 101 GLN A C 1
ATOM 832 O O . GLN A 1 101 ? 18.057 -11.862 0.069 1.00 93.25 101 GLN A O 1
ATOM 837 N N . THR A 1 102 ? 17.599 -9.936 -0.974 1.00 92.94 102 THR A N 1
ATOM 838 C CA . THR A 1 102 ? 17.013 -9.294 0.214 1.00 92.94 102 THR A CA 1
ATOM 839 C C . THR A 1 102 ? 15.822 -10.083 0.758 1.00 92.94 102 THR A C 1
ATOM 841 O O . THR A 1 102 ? 15.673 -10.221 1.970 1.00 92.94 102 THR A O 1
ATOM 844 N N . ARG A 1 103 ? 14.971 -10.641 -0.116 1.00 92.81 103 ARG A N 1
ATOM 845 C CA . ARG A 1 103 ? 13.867 -11.505 0.324 1.00 92.81 103 ARG A CA 1
ATOM 846 C C . ARG A 1 103 ? 14.359 -12.759 1.042 1.00 92.81 103 ARG A C 1
ATOM 848 O O . ARG A 1 103 ? 13.735 -13.179 2.013 1.00 92.81 103 ARG A O 1
ATOM 855 N N . GLU A 1 104 ? 15.417 -13.381 0.536 1.00 92.06 104 GLU A N 1
ATOM 856 C CA . GLU A 1 104 ? 15.990 -14.592 1.118 1.00 92.06 104 GLU A CA 1
ATOM 857 C C . GLU A 1 104 ? 16.594 -14.305 2.495 1.00 92.06 104 GLU A C 1
ATOM 859 O O . GLU A 1 104 ? 16.262 -14.992 3.462 1.00 92.06 104 GLU A O 1
ATOM 864 N N . GLU A 1 105 ? 17.361 -13.221 2.615 1.00 93.00 105 GLU A N 1
ATOM 865 C CA . GLU A 1 105 ? 17.933 -12.744 3.880 1.00 93.00 105 GLU A CA 1
ATOM 866 C C . GLU A 1 105 ? 16.854 -12.466 4.939 1.00 93.00 105 GLU A C 1
ATOM 868 O O . GLU A 1 105 ? 17.022 -12.801 6.112 1.00 93.00 105 GLU A O 1
ATOM 873 N N . LEU A 1 106 ? 15.714 -11.906 4.526 1.00 90.25 106 LEU A N 1
ATOM 874 C CA . LEU A 1 106 ? 14.590 -11.606 5.415 1.00 90.25 106 LEU A CA 1
ATOM 875 C C . LEU A 1 106 ? 13.706 -12.820 5.732 1.00 90.25 106 LEU A C 1
ATOM 877 O O . LEU A 1 106 ? 12.957 -12.786 6.706 1.00 90.25 106 LEU A O 1
ATOM 881 N N . SER A 1 107 ? 13.787 -13.904 4.958 1.00 89.75 107 SER A N 1
ATOM 882 C CA . SER A 1 107 ? 12.905 -15.062 5.151 1.00 89.75 107 SER A CA 1
ATOM 883 C C . SER A 1 107 ? 13.135 -15.781 6.484 1.00 89.75 107 SER A C 1
ATOM 885 O O . SER A 1 107 ? 12.192 -16.252 7.119 1.00 89.75 107 SER A O 1
ATOM 887 N N . VAL A 1 108 ? 14.387 -15.818 6.944 1.00 87.56 108 VAL A N 1
ATOM 888 C CA . VAL A 1 108 ? 14.780 -16.454 8.207 1.00 87.56 108 VAL A CA 1
ATOM 889 C C . VAL A 1 108 ? 14.242 -15.690 9.424 1.00 87.56 108 VAL A C 1
ATOM 891 O O . VAL A 1 108 ? 13.516 -16.301 10.209 1.00 87.56 108 VAL A O 1
ATOM 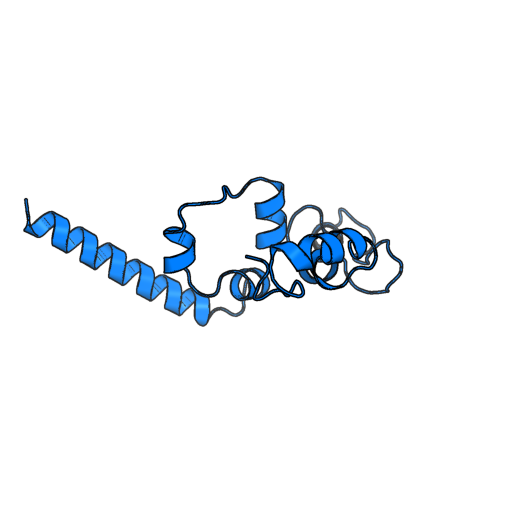894 N N . PRO A 1 109 ? 14.527 -14.382 9.610 1.00 89.69 109 PRO A N 1
ATOM 895 C CA . PRO A 1 109 ? 14.023 -13.643 10.769 1.00 89.69 109 PRO A CA 1
ATOM 896 C C . PRO A 1 109 ? 12.495 -13.508 10.783 1.00 89.69 109 PRO A C 1
ATOM 898 O O . PRO A 1 109 ? 11.913 -13.415 11.859 1.00 89.69 109 PRO A O 1
ATOM 901 N N . LEU A 1 110 ? 11.839 -13.531 9.617 1.00 85.44 110 LEU A N 1
ATOM 902 C CA . LEU A 1 110 ? 10.375 -13.484 9.510 1.00 85.44 110 LEU A CA 1
ATOM 903 C C . LEU A 1 110 ? 9.709 -14.863 9.656 1.00 85.44 110 LEU A C 1
ATOM 905 O O . LEU A 1 110 ? 8.484 -14.957 9.648 1.00 85.44 110 LEU A O 1
ATOM 909 N N . GLY A 1 111 ? 10.495 -15.936 9.802 1.00 85.94 111 GLY A N 1
ATOM 910 C CA . GLY A 1 111 ? 9.978 -17.289 10.002 1.00 85.94 111 GLY A CA 1
ATOM 911 C C . GLY A 1 111 ? 9.277 -17.878 8.775 1.00 85.94 111 GLY A C 1
ATOM 912 O O . GLY A 1 111 ? 8.445 -18.775 8.919 1.00 85.94 111 GLY A O 1
ATOM 913 N N . GLY A 1 112 ? 9.582 -17.397 7.567 1.00 86.31 112 GLY A N 1
ATOM 914 C CA . GLY A 1 112 ? 8.962 -17.904 6.350 1.00 86.31 112 GLY A CA 1
ATOM 915 C C . GLY A 1 112 ? 9.221 -17.081 5.093 1.00 86.31 112 GLY A C 1
ATOM 916 O O . GLY A 1 112 ? 9.888 -16.051 5.087 1.00 86.31 112 GLY A O 1
ATOM 917 N N . ARG A 1 113 ? 8.663 -17.561 3.978 1.00 88.06 113 ARG A N 1
ATOM 918 C CA . ARG A 1 113 ? 8.729 -16.870 2.687 1.00 88.06 113 ARG A CA 1
ATOM 919 C C . ARG A 1 113 ? 7.865 -15.609 2.716 1.00 88.06 113 ARG A C 1
ATOM 921 O O . ARG A 1 113 ? 6.693 -15.689 3.066 1.00 88.06 113 ARG A O 1
ATOM 928 N N . ILE A 1 114 ? 8.417 -14.500 2.229 1.00 89.00 114 ILE A N 1
ATOM 929 C CA . ILE A 1 114 ? 7.683 -13.245 2.037 1.00 89.00 114 ILE A CA 1
ATOM 930 C C . ILE A 1 114 ? 6.572 -13.436 1.000 1.00 89.00 114 ILE A C 1
ATOM 932 O O . ILE A 1 114 ? 6.822 -13.889 -0.123 1.00 89.00 114 ILE A O 1
ATOM 936 N N . ARG A 1 115 ? 5.353 -13.081 1.401 1.00 89.44 115 ARG 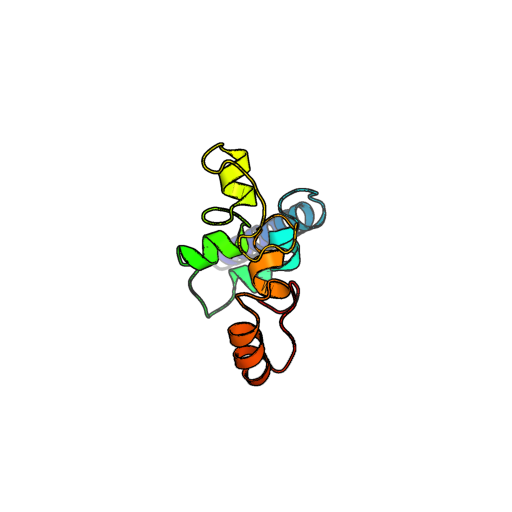A N 1
ATOM 937 C CA . ARG A 1 115 ? 4.134 -13.063 0.592 1.00 89.44 115 ARG A CA 1
ATOM 938 C C . ARG A 1 115 ? 3.368 -11.769 0.880 1.00 89.44 115 ARG A C 1
ATOM 940 O O . ARG A 1 115 ? 3.563 -11.211 1.962 1.00 89.44 115 ARG A O 1
ATOM 947 N N . PRO A 1 116 ? 2.488 -11.314 -0.025 1.00 88.56 116 PRO A N 1
ATOM 948 C CA . PRO A 1 116 ? 1.649 -10.144 0.224 1.00 88.56 116 PRO A CA 1
ATOM 949 C C . PRO A 1 116 ? 0.909 -10.204 1.570 1.00 88.56 116 PRO A C 1
ATOM 951 O O . PRO A 1 116 ? 0.902 -9.233 2.315 1.00 88.56 116 PRO A O 1
ATOM 954 N N . GLU A 1 117 ? 0.386 -11.369 1.955 1.00 87.19 117 GLU A N 1
ATOM 955 C CA . GLU A 1 117 ? -0.416 -11.529 3.176 1.00 87.19 117 GLU A CA 1
ATOM 956 C C . GLU A 1 117 ? 0.414 -11.559 4.471 1.00 87.19 117 GLU A C 1
ATOM 958 O O . GLU A 1 117 ? -0.152 -11.596 5.561 1.00 87.19 117 GLU A O 1
ATOM 963 N N . THR A 1 118 ? 1.747 -11.618 4.369 1.00 83.62 118 THR A N 1
ATOM 964 C CA . THR A 1 118 ? 2.649 -11.821 5.518 1.00 83.62 118 THR A CA 1
ATOM 965 C C . THR A 1 118 ? 3.756 -10.775 5.620 1.00 83.62 118 THR A C 1
ATOM 967 O O . THR A 1 118 ? 4.636 -10.908 6.466 1.00 83.62 118 THR A O 1
ATOM 970 N N . ILE A 1 119 ? 3.794 -9.799 4.711 1.00 83.44 119 ILE A N 1
ATOM 971 C CA . ILE A 1 119 ? 4.860 -8.787 4.651 1.00 83.44 119 ILE A CA 1
ATOM 972 C C . ILE A 1 119 ? 4.625 -7.614 5.618 1.00 83.44 119 ILE A C 1
ATOM 974 O O . ILE A 1 119 ? 5.557 -6.852 5.877 1.00 83.44 119 ILE A O 1
ATOM 978 N N . VAL A 1 120 ? 3.403 -7.476 6.143 1.00 84.12 120 VAL A N 1
ATOM 979 C CA . VAL A 1 120 ? 2.971 -6.421 7.074 1.00 84.12 120 VAL A CA 1
ATOM 980 C C . VAL A 1 120 ? 2.497 -7.016 8.394 1.00 84.12 120 VAL A C 1
ATOM 982 O O . VAL A 1 120 ? 1.870 -8.098 8.363 1.00 84.12 120 VAL A O 1
#

Mean predicted aligned error: 4.45 Å